Protein AF-A0A6B0ZQT4-F1 (afdb_monomer_lite)

Secondary structure (DSSP, 8-state):
-------HHHHHTTT-TTT-TTS-HHHHHHHHHHHHHHH-GGG--HHHHHHHHHHHHHHHHHHHHHHHHHHHHHHHHHHHTT-TTS-------HHHHHHHHHTTT--HHHHHHHHHTT--

Sequence (120 aa):
MAQHDLSEDDYLHVGDRDNYDGYSQAERDALEYCEKYATDHLAIDQAFMDRMVDHYGDELMVDMTLSIGCWIAFGRINQVMDVSVSCPLRMKGPEEALEAMEGNGQSEEDILAMRSARFA

Radius of gyration: 21.88 Å; chains: 1; bounding box: 54×53×37 Å

Foldseek 3Di:
DDDDPDDPVNVVCLVPLPPDPPDDPLRSLLSVCLVCVLPPVVPCDPVSVVVNCVSQNDVVVVVSSVVSVVVSVVVVVCVVVVVVVVDDPPPDDPVNVVVVVVVVVQDPVNVVVVVVVVPD

Structure (mmCIF, N/CA/C/O backbone):
data_AF-A0A6B0ZQT4-F1
#
_entry.id   AF-A0A6B0ZQT4-F1
#
loop_
_atom_site.group_PDB
_atom_site.id
_atom_site.type_symbol
_atom_site.label_atom_id
_atom_site.label_alt_id
_atom_site.label_comp_id
_atom_site.label_asym_id
_atom_site.label_entity_id
_atom_site.label_seq_id
_atom_site.pdbx_PDB_ins_code
_atom_site.Cartn_x
_atom_site.Cartn_y
_atom_site.Cartn_z
_atom_site.occupancy
_atom_site.B_iso_or_equiv
_atom_site.auth_seq_id
_atom_site.auth_comp_id
_atom_site.auth_asym_id
_atom_site.auth_atom_id
_atom_site.pdbx_PDB_model_num
ATOM 1 N N . MET A 1 1 ? 6.486 22.384 -1.741 1.00 36.03 1 MET A N 1
ATOM 2 C CA . MET A 1 1 ? 6.988 21.018 -1.491 1.00 36.03 1 MET A CA 1
ATOM 3 C C . MET A 1 1 ? 6.220 20.531 -0.284 1.00 36.03 1 MET A C 1
ATOM 5 O O . MET A 1 1 ? 6.234 21.249 0.707 1.00 36.03 1 MET A O 1
ATOM 9 N N . ALA A 1 2 ? 5.434 19.462 -0.418 1.00 44.41 2 ALA A N 1
ATOM 10 C CA . ALA A 1 2 ? 4.596 18.977 0.674 1.00 44.41 2 ALA A CA 1
ATOM 11 C C . ALA A 1 2 ? 5.492 18.633 1.870 1.00 44.41 2 ALA A C 1
ATOM 13 O O . ALA A 1 2 ? 6.464 17.895 1.729 1.00 44.41 2 ALA A O 1
ATOM 14 N N . GLN A 1 3 ? 5.206 19.258 3.003 1.00 47.75 3 GLN A N 1
ATOM 15 C CA . GLN A 1 3 ? 5.828 18.959 4.280 1.00 47.75 3 GLN A CA 1
ATOM 16 C C . GLN A 1 3 ? 5.271 17.595 4.693 1.00 47.75 3 GLN A C 1
ATOM 18 O O . GLN A 1 3 ? 4.058 17.462 4.818 1.00 47.75 3 GLN A O 1
ATOM 23 N N . HIS A 1 4 ? 6.116 16.567 4.748 1.00 58.38 4 HIS A N 1
ATOM 24 C CA . HIS A 1 4 ? 5.674 15.232 5.136 1.00 58.38 4 HIS A CA 1
ATOM 25 C C . HIS A 1 4 ? 5.910 15.078 6.636 1.00 58.38 4 HIS A C 1
ATOM 27 O O . HIS A 1 4 ? 7.034 15.271 7.094 1.00 58.38 4 HIS A O 1
ATOM 33 N N . ASP A 1 5 ? 4.866 14.725 7.379 1.00 74.56 5 ASP A N 1
ATOM 34 C CA . ASP A 1 5 ? 4.898 14.523 8.835 1.00 74.56 5 ASP A CA 1
ATOM 35 C C . ASP A 1 5 ? 5.620 13.220 9.248 1.00 74.56 5 ASP A C 1
ATOM 37 O O . ASP A 1 5 ? 5.466 12.758 10.373 1.00 74.56 5 ASP A O 1
ATOM 41 N N . LEU A 1 6 ? 6.394 12.613 8.338 1.00 80.94 6 LEU A N 1
ATOM 42 C CA . LEU A 1 6 ? 7.098 11.348 8.555 1.00 80.94 6 LEU A CA 1
ATOM 43 C C . LEU A 1 6 ? 8.574 11.600 8.867 1.00 80.94 6 LEU A C 1
ATOM 45 O O . LEU A 1 6 ? 9.274 12.300 8.129 1.00 80.94 6 LEU A O 1
ATOM 49 N N . SER A 1 7 ? 9.040 10.993 9.949 1.00 85.19 7 SER A N 1
ATOM 50 C CA . SER A 1 7 ? 10.439 10.920 10.354 1.00 85.19 7 SER A CA 1
ATOM 51 C C . SER A 1 7 ? 11.180 9.784 9.636 1.00 85.19 7 SER A C 1
ATOM 53 O O . SER A 1 7 ? 10.568 8.939 8.987 1.00 85.19 7 SER A O 1
ATOM 55 N N . GLU A 1 8 ? 12.513 9.741 9.748 1.00 81.44 8 GLU A N 1
ATOM 56 C CA . GLU A 1 8 ? 13.301 8.591 9.266 1.00 81.44 8 GLU A CA 1
ATOM 57 C C . GLU A 1 8 ? 12.967 7.289 10.010 1.00 81.44 8 GLU A C 1
ATOM 59 O O . GLU A 1 8 ? 13.005 6.222 9.401 1.00 81.44 8 GLU A O 1
ATOM 64 N N . ASP A 1 9 ? 12.618 7.376 11.296 1.00 85.19 9 ASP A N 1
ATOM 65 C CA . ASP A 1 9 ? 12.271 6.222 12.134 1.00 85.19 9 ASP A CA 1
ATOM 66 C C . ASP A 1 9 ? 11.026 5.502 11.594 1.00 85.19 9 ASP A C 1
ATOM 68 O O . ASP A 1 9 ? 11.013 4.279 11.472 1.00 85.19 9 ASP A O 1
ATOM 72 N N . ASP A 1 10 ? 10.036 6.262 11.116 1.00 83.38 10 ASP A N 1
ATOM 73 C CA . ASP A 1 10 ? 8.797 5.715 10.549 1.00 83.38 10 ASP A CA 1
ATOM 74 C C . ASP A 1 10 ? 9.053 4.800 9.335 1.00 83.38 10 ASP A C 1
ATOM 76 O O . ASP A 1 10 ? 8.335 3.820 9.118 1.00 83.38 10 ASP A O 1
ATOM 80 N N . TYR A 1 11 ? 10.105 5.069 8.551 1.00 84.44 11 TYR A N 1
ATOM 81 C CA . TYR A 1 11 ? 10.458 4.244 7.390 1.00 84.44 11 TYR A CA 1
ATOM 82 C C . TYR A 1 11 ? 11.097 2.906 7.771 1.00 84.44 11 TYR A C 1
ATOM 84 O O . TYR A 1 11 ? 10.997 1.950 6.997 1.00 84.44 11 TYR A O 1
ATOM 92 N N . LEU A 1 12 ? 11.734 2.807 8.943 1.00 87.62 12 LEU A N 1
ATOM 93 C CA . LEU A 1 12 ? 12.368 1.565 9.398 1.00 87.62 12 LEU A CA 1
ATOM 94 C C . LEU A 1 12 ? 11.339 0.452 9.633 1.00 87.62 12 LEU A C 1
ATOM 96 O O . LEU A 1 12 ? 11.671 -0.728 9.521 1.00 87.62 12 LEU A O 1
ATOM 100 N N . HIS A 1 13 ? 10.091 0.825 9.910 1.00 88.88 13 HIS A N 1
ATOM 101 C CA . HIS A 1 13 ? 9.033 -0.096 10.315 1.00 88.88 13 HIS A CA 1
ATOM 102 C C . HIS A 1 13 ? 8.125 -0.567 9.174 1.00 88.88 13 HIS A C 1
ATOM 104 O O . HIS A 1 13 ? 7.320 -1.473 9.379 1.00 88.88 13 HIS A O 1
ATOM 110 N N . VAL A 1 14 ? 8.290 -0.040 7.953 1.00 86.94 14 VAL A N 1
ATOM 111 C CA . VAL A 1 14 ? 7.430 -0.368 6.794 1.00 86.94 14 VAL A CA 1
ATOM 112 C C . VAL A 1 14 ? 7.391 -1.873 6.497 1.00 86.94 14 VAL A C 1
ATOM 114 O O . VAL A 1 14 ? 6.355 -2.401 6.100 1.00 86.94 14 VAL A O 1
ATOM 117 N N . GLY A 1 15 ? 8.512 -2.574 6.696 1.00 86.19 15 GLY A N 1
ATOM 118 C CA . GLY A 1 15 ? 8.613 -4.024 6.501 1.00 86.19 15 GLY A CA 1
ATOM 119 C C . GLY A 1 15 ? 8.247 -4.867 7.727 1.00 86.19 15 GLY A C 1
ATOM 120 O O . GLY A 1 15 ? 8.313 -6.089 7.646 1.00 86.19 15 GLY A O 1
ATOM 121 N N . ASP A 1 16 ? 7.892 -4.241 8.850 1.00 89.75 16 ASP A N 1
ATOM 122 C CA . ASP A 1 16 ? 7.696 -4.892 10.150 1.00 89.75 16 ASP A CA 1
ATOM 123 C C . ASP A 1 16 ? 6.260 -4.730 10.673 1.00 89.75 16 ASP A C 1
ATOM 125 O O . ASP A 1 16 ? 6.015 -4.438 11.846 1.00 89.75 16 ASP A O 1
ATOM 129 N N . ARG A 1 17 ? 5.282 -4.922 9.775 1.00 90.75 17 ARG A N 1
ATOM 130 C CA . ARG A 1 17 ? 3.843 -4.787 10.066 1.00 90.75 17 ARG A CA 1
ATOM 131 C C . ARG A 1 17 ? 3.415 -5.563 11.312 1.00 90.75 17 ARG A C 1
ATOM 133 O O . ARG A 1 17 ? 2.558 -5.081 12.043 1.00 90.75 17 ARG A O 1
ATOM 140 N N . ASP A 1 18 ? 3.955 -6.760 11.531 1.00 88.88 18 ASP A N 1
ATOM 141 C CA . ASP A 1 18 ? 3.464 -7.677 12.566 1.00 88.88 18 ASP A CA 1
ATOM 142 C C . ASP A 1 18 ? 4.096 -7.431 13.946 1.00 88.88 18 ASP A C 1
ATOM 144 O O . ASP A 1 18 ? 3.466 -7.760 14.950 1.00 88.88 18 ASP A O 1
ATOM 148 N N . ASN A 1 19 ? 5.297 -6.837 14.019 1.00 89.62 19 ASN A N 1
ATOM 149 C CA . ASN A 1 19 ? 6.007 -6.640 15.292 1.00 89.62 19 ASN A CA 1
ATOM 150 C C . ASN A 1 19 ? 6.130 -5.172 15.719 1.00 89.62 19 ASN A C 1
ATOM 152 O O . ASN A 1 19 ? 6.432 -4.908 16.882 1.00 89.62 19 ASN A O 1
ATOM 156 N N . TYR A 1 20 ? 5.891 -4.210 14.824 1.00 92.94 20 TYR A N 1
ATOM 157 C CA . TYR A 1 20 ? 5.907 -2.800 15.197 1.00 92.94 20 TYR A CA 1
ATOM 158 C C . TYR A 1 20 ? 4.580 -2.378 15.828 1.00 92.94 20 TYR A C 1
ATOM 160 O O . TYR A 1 20 ? 3.535 -2.471 15.190 1.00 92.94 20 TYR A O 1
ATOM 168 N N . ASP A 1 21 ? 4.604 -1.868 17.059 1.00 90.88 21 ASP A N 1
ATOM 169 C CA . ASP A 1 21 ? 3.402 -1.461 17.805 1.00 90.88 21 ASP A CA 1
ATOM 170 C C . ASP A 1 21 ? 2.847 -0.083 17.402 1.00 90.88 21 ASP A C 1
ATOM 172 O O . ASP A 1 21 ? 1.732 0.263 17.792 1.00 90.88 21 ASP A O 1
ATOM 176 N N . GLY A 1 22 ? 3.585 0.704 16.612 1.00 90.69 22 GLY A N 1
ATOM 177 C CA . GLY A 1 22 ? 3.181 2.066 16.245 1.00 90.69 22 GLY A CA 1
ATOM 178 C C . GLY A 1 22 ? 2.058 2.151 15.207 1.00 90.69 22 GLY A C 1
ATOM 179 O O . GLY A 1 22 ? 1.444 3.206 15.081 1.00 90.69 22 GLY A O 1
ATOM 180 N N . TYR A 1 23 ? 1.741 1.055 14.506 1.00 92.94 23 TYR A N 1
ATOM 181 C CA . TYR A 1 23 ? 0.622 1.022 13.563 1.00 92.94 23 TYR A CA 1
ATOM 182 C C . TYR A 1 23 ? -0.716 0.769 14.255 1.00 92.94 23 TYR A C 1
ATOM 184 O O . TYR A 1 23 ? -0.890 -0.207 14.999 1.00 92.94 23 TYR A O 1
ATOM 192 N N . SER A 1 24 ? -1.697 1.599 13.910 1.00 94.38 24 SER A N 1
ATOM 193 C CA . SER A 1 24 ? -3.111 1.333 14.156 1.00 94.38 24 SER A CA 1
ATOM 194 C C . SER A 1 24 ? -3.589 0.091 13.395 1.00 94.38 24 SER A C 1
ATOM 196 O O . SER A 1 24 ? -2.954 -0.373 12.447 1.00 94.38 24 SER A O 1
ATOM 198 N N . GLN A 1 25 ? -4.748 -0.450 13.784 1.00 94.62 25 GLN A N 1
ATOM 199 C CA . GLN A 1 25 ? -5.317 -1.607 13.085 1.00 94.62 25 GLN A CA 1
ATOM 200 C C . GLN A 1 25 ? -5.610 -1.305 11.609 1.00 94.62 25 GLN A C 1
ATOM 202 O O . GLN A 1 25 ? -5.323 -2.138 10.758 1.00 94.62 25 GLN A O 1
ATOM 207 N N . ALA A 1 26 ? -6.122 -0.107 11.305 1.00 95.19 26 ALA A N 1
ATOM 208 C CA . ALA A 1 26 ? -6.391 0.296 9.930 1.00 95.19 26 ALA A CA 1
ATOM 209 C C . ALA A 1 26 ? -5.095 0.282 9.100 1.00 95.19 26 ALA A C 1
ATOM 211 O O . ALA A 1 26 ? -5.043 -0.349 8.050 1.00 95.19 26 ALA A O 1
ATOM 212 N N . GLU A 1 27 ? -4.014 0.889 9.603 1.00 94.62 27 GLU A N 1
ATOM 213 C CA . GLU A 1 27 ? -2.719 0.910 8.906 1.00 94.62 27 GLU A CA 1
ATOM 214 C C . GLU A 1 27 ? -2.147 -0.493 8.684 1.00 94.62 27 GLU A C 1
ATOM 216 O O . GLU A 1 27 ? -1.618 -0.769 7.608 1.00 94.62 27 GLU A O 1
ATOM 221 N N . ARG A 1 28 ? -2.298 -1.408 9.651 1.00 95.31 28 ARG A N 1
ATOM 222 C CA . ARG A 1 28 ? -1.903 -2.814 9.463 1.00 95.31 28 ARG A CA 1
ATOM 223 C C . ARG A 1 28 ? -2.699 -3.476 8.347 1.00 95.31 28 ARG A C 1
ATOM 225 O O . ARG A 1 28 ? -2.105 -4.146 7.506 1.00 95.31 28 ARG A O 1
ATOM 232 N N . ASP A 1 29 ? -4.005 -3.249 8.300 1.00 95.50 29 ASP A N 1
ATOM 233 C CA . ASP A 1 29 ? -4.869 -3.788 7.252 1.00 95.50 29 ASP A CA 1
ATOM 234 C C . ASP A 1 29 ? -4.523 -3.198 5.871 1.00 95.50 29 ASP A C 1
ATOM 236 O O . ASP A 1 29 ? -4.478 -3.928 4.880 1.00 95.50 29 ASP A O 1
ATOM 240 N N . ALA A 1 30 ? -4.176 -1.908 5.789 1.00 96.00 30 ALA A N 1
ATOM 241 C CA . ALA A 1 30 ? -3.678 -1.290 4.557 1.00 96.00 30 ALA A CA 1
ATOM 242 C C . ALA A 1 30 ? -2.320 -1.855 4.112 1.00 96.00 30 ALA A C 1
ATOM 244 O O . ALA A 1 30 ? -2.116 -2.085 2.917 1.00 96.00 30 ALA A O 1
ATOM 245 N N . LEU A 1 31 ? -1.404 -2.129 5.046 1.00 95.25 31 LEU A N 1
ATOM 246 C CA . LEU A 1 31 ? -0.132 -2.795 4.750 1.00 95.25 31 LEU A CA 1
ATOM 247 C C . LEU A 1 31 ? -0.358 -4.236 4.262 1.00 95.25 31 LEU A C 1
ATOM 249 O O . LEU A 1 31 ? 0.241 -4.644 3.268 1.00 95.25 31 LEU A O 1
ATOM 253 N N . GLU A 1 32 ? -1.264 -4.990 4.897 1.00 95.62 32 GLU A N 1
ATOM 254 C CA . GLU A 1 32 ? -1.691 -6.320 4.434 1.00 95.62 32 GLU A CA 1
ATOM 255 C C . GLU A 1 32 ? -2.315 -6.260 3.033 1.00 95.62 32 GLU A C 1
ATOM 257 O O . GLU A 1 32 ? -2.001 -7.096 2.183 1.00 95.62 32 GLU A O 1
ATOM 262 N N . TYR A 1 33 ? -3.149 -5.255 2.755 1.00 97.00 33 TYR A N 1
ATOM 263 C CA . TYR A 1 33 ? -3.732 -5.060 1.431 1.00 97.00 33 TYR A CA 1
ATOM 264 C C . TYR A 1 33 ? -2.660 -4.803 0.370 1.00 97.00 33 TYR A C 1
ATOM 266 O O . TYR A 1 33 ? -2.672 -5.454 -0.675 1.00 97.00 33 TYR A O 1
ATOM 274 N N . CYS A 1 34 ? -1.702 -3.911 0.647 1.00 96.00 34 CYS A N 1
ATOM 275 C CA . CYS A 1 34 ? -0.573 -3.641 -0.246 1.00 96.00 34 CYS A CA 1
ATOM 276 C C . CYS A 1 34 ? 0.229 -4.915 -0.552 1.00 96.00 34 CYS A C 1
ATOM 278 O O . CYS A 1 34 ? 0.522 -5.201 -1.716 1.00 96.00 34 CYS A O 1
ATOM 280 N N . GLU A 1 35 ? 0.558 -5.691 0.483 1.00 94.69 35 GLU A N 1
ATOM 281 C CA . GLU A 1 35 ? 1.330 -6.929 0.364 1.00 94.69 35 GLU A CA 1
ATOM 282 C C . GLU A 1 35 ? 0.589 -7.983 -0.471 1.00 94.69 35 GLU A C 1
ATOM 284 O O . GLU A 1 35 ? 1.148 -8.513 -1.440 1.00 94.69 35 GLU A O 1
ATOM 289 N N . LYS A 1 36 ? -0.688 -8.244 -0.161 1.00 96.19 36 LYS A N 1
ATOM 290 C CA . LYS A 1 36 ? -1.523 -9.183 -0.923 1.00 96.19 36 LYS A CA 1
ATOM 291 C C . LYS A 1 36 ? -1.701 -8.732 -2.360 1.00 96.19 36 LYS A C 1
ATOM 293 O O . LYS A 1 36 ? -1.500 -9.525 -3.269 1.00 96.19 36 LYS A O 1
ATOM 298 N N . TYR A 1 37 ? -2.015 -7.463 -2.600 1.00 96.81 37 TYR A N 1
ATOM 299 C CA . TYR A 1 37 ? -2.210 -6.963 -3.959 1.00 96.81 37 TYR A CA 1
ATOM 300 C C . TYR A 1 37 ? -0.947 -7.147 -4.819 1.00 96.81 37 TYR A C 1
ATOM 302 O O . TYR A 1 37 ? -1.033 -7.473 -6.005 1.00 96.81 37 TYR A O 1
ATOM 310 N N . ALA A 1 38 ? 0.237 -6.995 -4.220 1.00 95.56 38 ALA A N 1
ATOM 311 C CA . ALA A 1 38 ? 1.507 -7.194 -4.907 1.00 95.56 38 ALA A CA 1
ATOM 312 C C . ALA A 1 38 ? 1.875 -8.673 -5.132 1.00 95.56 38 ALA A C 1
ATOM 314 O O . ALA A 1 38 ? 2.481 -8.988 -6.161 1.00 95.56 38 ALA A O 1
ATOM 315 N N . THR A 1 39 ? 1.540 -9.568 -4.196 1.00 95.81 39 THR A N 1
ATOM 316 C CA . THR A 1 39 ? 2.096 -10.936 -4.150 1.00 95.81 39 THR A CA 1
ATOM 317 C C . THR A 1 39 ? 1.071 -12.058 -4.338 1.00 95.81 39 THR A C 1
ATOM 319 O O . THR A 1 39 ? 1.404 -13.074 -4.943 1.00 95.81 39 THR A O 1
ATOM 322 N N . ASP A 1 40 ? -0.172 -11.868 -3.894 1.00 96.75 40 ASP A N 1
ATOM 323 C CA . ASP A 1 40 ? -1.257 -12.855 -3.930 1.00 96.75 40 ASP A CA 1
ATOM 324 C C . ASP A 1 40 ? -2.642 -12.176 -3.993 1.00 96.75 40 ASP A C 1
ATOM 326 O O . ASP A 1 40 ? -3.482 -12.275 -3.096 1.00 96.75 40 ASP A O 1
ATOM 330 N N . HIS A 1 41 ? -2.889 -11.433 -5.075 1.00 95.88 41 HIS A N 1
ATOM 331 C CA . HIS A 1 41 ? -4.118 -10.647 -5.240 1.00 95.88 41 HIS A CA 1
ATOM 332 C C . HIS A 1 41 ? -5.389 -11.507 -5.337 1.00 95.88 41 HIS A C 1
ATOM 334 O O . HIS A 1 41 ? -6.490 -10.986 -5.189 1.00 95.88 41 HIS A O 1
ATOM 340 N N . LEU A 1 42 ? -5.260 -12.815 -5.582 1.00 96.69 42 LEU A N 1
ATOM 341 C CA . LEU A 1 42 ? -6.393 -13.743 -5.622 1.00 96.69 42 LEU A CA 1
ATOM 342 C C . LEU A 1 42 ? -6.867 -14.156 -4.222 1.00 96.69 42 LEU A C 1
ATOM 344 O O . LEU A 1 42 ? -7.998 -14.615 -4.086 1.00 96.69 42 LEU A O 1
ATOM 348 N N . ALA A 1 43 ? -6.038 -13.974 -3.190 1.00 95.81 43 ALA A N 1
ATOM 349 C CA . ALA A 1 43 ? -6.418 -14.179 -1.793 1.00 95.81 43 ALA A CA 1
ATOM 350 C C . ALA A 1 43 ? -7.224 -13.008 -1.198 1.00 95.81 43 ALA A C 1
ATOM 352 O O . ALA A 1 43 ? -7.621 -13.059 -0.033 1.00 95.81 43 ALA A O 1
ATOM 353 N N . ILE A 1 44 ? -7.455 -11.944 -1.973 1.00 97.19 44 ILE A N 1
ATOM 354 C CA . ILE A 1 44 ? -8.293 -10.813 -1.574 1.00 97.19 44 ILE A CA 1
ATOM 355 C C . ILE A 1 44 ? -9.751 -11.201 -1.826 1.00 97.19 44 ILE A C 1
ATOM 357 O O . ILE A 1 44 ? -10.249 -11.136 -2.951 1.00 97.19 44 ILE A O 1
ATOM 361 N N . ASP A 1 45 ? -10.420 -11.649 -0.769 1.00 97.38 45 ASP A N 1
ATOM 362 C CA . ASP A 1 45 ? -11.824 -12.037 -0.807 1.00 97.38 45 ASP A CA 1
ATOM 363 C C . ASP A 1 45 ? -12.762 -10.892 -0.392 1.00 97.38 45 ASP A C 1
ATOM 365 O O . ASP A 1 45 ? -12.343 -9.798 -0.007 1.00 97.38 45 ASP A O 1
ATOM 369 N N . GLN A 1 46 ? -14.068 -11.149 -0.485 1.00 97.31 46 GLN A N 1
ATOM 370 C CA . GLN A 1 46 ? -15.079 -10.156 -0.134 1.00 97.31 46 GLN A CA 1
ATOM 371 C C . GLN A 1 46 ? -15.005 -9.753 1.344 1.00 97.31 46 GLN A C 1
ATOM 373 O O . GLN A 1 46 ? -15.152 -8.578 1.650 1.00 97.31 46 GLN A O 1
ATOM 378 N N . ALA A 1 47 ? -14.726 -10.694 2.253 1.00 97.31 47 ALA A N 1
ATOM 379 C CA . ALA A 1 47 ? -14.657 -10.404 3.685 1.00 97.31 47 ALA A CA 1
ATOM 380 C C . ALA A 1 47 ? -13.484 -9.471 4.023 1.00 97.31 47 ALA A C 1
ATOM 382 O O . ALA A 1 47 ? -13.594 -8.613 4.900 1.00 97.31 47 ALA A O 1
ATOM 383 N N . PHE A 1 48 ? -12.363 -9.619 3.316 1.00 96.81 48 PHE A N 1
ATOM 384 C CA . PHE A 1 48 ? -11.249 -8.688 3.389 1.00 96.81 48 PHE A CA 1
ATOM 385 C C . PHE A 1 48 ? -11.654 -7.302 2.880 1.00 96.81 48 PHE A C 1
ATOM 387 O O . PHE A 1 48 ? -11.422 -6.307 3.562 1.00 96.81 48 PHE A O 1
ATOM 394 N N . MET A 1 49 ? -12.286 -7.233 1.706 1.00 97.00 49 MET A N 1
ATOM 395 C CA . MET A 1 49 ? -12.698 -5.958 1.115 1.00 97.00 49 MET A CA 1
ATOM 396 C C . MET A 1 49 ? -13.735 -5.220 1.965 1.00 97.00 49 MET A C 1
ATOM 398 O O . MET A 1 49 ? -13.612 -4.009 2.125 1.00 97.00 49 MET A O 1
ATOM 402 N N . ASP A 1 50 ? -14.693 -5.931 2.560 1.00 97.38 50 ASP A N 1
ATOM 403 C CA . ASP A 1 50 ? -15.696 -5.344 3.455 1.00 97.38 50 ASP A CA 1
ATOM 404 C C . ASP A 1 50 ? -15.020 -4.670 4.662 1.00 97.38 50 ASP A C 1
ATOM 406 O O . ASP A 1 50 ? -15.300 -3.512 4.965 1.00 97.38 50 ASP A O 1
ATOM 410 N N . ARG A 1 51 ? -14.040 -5.342 5.284 1.00 96.69 51 ARG A N 1
ATOM 411 C CA . ARG A 1 51 ? -13.252 -4.777 6.395 1.00 96.69 51 ARG A CA 1
ATOM 412 C C . ARG A 1 51 ? -12.475 -3.524 5.988 1.00 96.69 51 ARG A C 1
ATOM 414 O O . ARG A 1 51 ? -12.388 -2.564 6.749 1.00 96.69 51 ARG A O 1
ATOM 421 N N . MET A 1 52 ? -11.907 -3.523 4.787 1.00 97.62 52 MET A N 1
ATOM 422 C CA . MET A 1 52 ? -11.174 -2.369 4.272 1.00 97.62 52 MET A CA 1
ATOM 423 C C . MET A 1 52 ? -12.096 -1.172 4.013 1.00 97.62 52 MET A C 1
ATOM 425 O O . MET A 1 52 ? -11.757 -0.041 4.362 1.00 97.62 52 MET A O 1
ATOM 429 N N . VAL A 1 53 ? -13.277 -1.413 3.440 1.00 97.12 53 VAL A N 1
ATOM 430 C CA . VAL A 1 53 ? -14.290 -0.373 3.216 1.00 97.12 53 VAL A CA 1
ATOM 431 C C . VAL A 1 53 ? -14.812 0.181 4.543 1.00 97.12 53 VAL A C 1
ATOM 433 O O . VAL A 1 53 ? -14.991 1.392 4.646 1.00 97.12 53 VAL A O 1
ATOM 436 N N . ASP A 1 54 ? -14.963 -0.642 5.584 1.00 97.31 54 ASP A N 1
ATOM 437 C CA . ASP A 1 54 ? -15.331 -0.166 6.926 1.00 97.31 54 ASP A CA 1
ATOM 438 C C . ASP A 1 54 ? -14.302 0.826 7.505 1.00 97.31 54 ASP A C 1
ATOM 440 O O . ASP A 1 54 ? -14.669 1.760 8.222 1.00 97.31 54 ASP A O 1
ATOM 444 N N . HIS A 1 55 ? -13.013 0.650 7.192 1.00 96.94 55 HIS A N 1
ATOM 445 C CA . HIS A 1 55 ? -11.946 1.548 7.640 1.00 96.94 55 HIS A CA 1
ATOM 446 C C . HIS A 1 55 ? -11.805 2.812 6.790 1.00 96.94 55 HIS A C 1
ATOM 448 O O . HIS A 1 55 ? -11.585 3.895 7.335 1.00 96.94 55 HIS A O 1
ATOM 454 N N . TYR A 1 56 ? -11.900 2.679 5.468 1.00 96.81 56 TYR A N 1
ATOM 455 C CA . TYR A 1 56 ? -11.456 3.714 4.532 1.00 96.81 56 TYR A CA 1
ATOM 456 C C . TYR A 1 56 ? -12.580 4.307 3.679 1.00 96.81 56 TYR A C 1
ATOM 458 O O . TYR A 1 56 ? -12.442 5.417 3.167 1.00 96.81 56 TYR A O 1
ATOM 466 N N . GLY A 1 57 ? -13.705 3.609 3.552 1.00 97.75 57 GLY A N 1
ATOM 467 C CA . GLY A 1 57 ? -14.778 3.949 2.627 1.00 97.75 57 GLY A CA 1
ATOM 468 C C . GLY A 1 57 ? -14.424 3.666 1.165 1.00 97.75 57 GLY A C 1
ATOM 469 O O . GLY A 1 57 ? -13.266 3.471 0.791 1.00 97.75 57 GLY A O 1
ATOM 470 N N . ASP A 1 58 ? -15.448 3.659 0.315 1.00 97.31 58 ASP A N 1
ATOM 471 C CA . ASP A 1 58 ? -15.318 3.247 -1.087 1.00 97.31 58 ASP A CA 1
ATOM 472 C C . ASP A 1 58 ? -14.377 4.148 -1.900 1.00 97.31 58 ASP A C 1
ATOM 474 O O . ASP A 1 58 ? -13.551 3.656 -2.668 1.00 97.31 58 ASP A O 1
ATOM 478 N N . GLU A 1 59 ? -14.482 5.470 -1.729 1.00 97.25 59 GLU A N 1
ATOM 479 C CA . GLU A 1 59 ? -13.693 6.441 -2.500 1.00 97.25 59 GLU A CA 1
ATOM 480 C C . GLU A 1 59 ? -12.192 6.256 -2.255 1.00 97.25 59 GLU A C 1
ATOM 482 O O . GLU A 1 59 ? -11.412 6.109 -3.198 1.00 97.25 59 GLU A O 1
ATOM 487 N N . LEU A 1 60 ? -11.791 6.163 -0.985 1.00 96.62 60 LEU A N 1
ATOM 488 C CA . LEU A 1 60 ? -10.390 5.978 -0.629 1.00 96.62 60 LEU A CA 1
ATOM 489 C C . LEU A 1 60 ? -9.883 4.581 -1.006 1.00 96.62 60 LEU A C 1
ATOM 491 O O . LEU A 1 60 ? -8.717 4.438 -1.371 1.00 96.62 60 LEU A O 1
ATOM 495 N N . MET A 1 61 ? -10.738 3.554 -0.988 1.00 97.19 61 MET A N 1
ATOM 496 C CA . MET A 1 61 ? -10.365 2.227 -1.482 1.00 97.19 61 MET A CA 1
ATOM 497 C C . MET A 1 61 ? -10.024 2.232 -2.973 1.00 97.19 61 MET A C 1
ATOM 499 O O . MET A 1 61 ? -9.063 1.571 -3.384 1.00 97.19 61 MET A O 1
ATOM 503 N N . VAL A 1 62 ? -10.764 2.991 -3.786 1.00 97.19 62 VAL A N 1
ATOM 504 C CA . VAL A 1 62 ? -10.448 3.171 -5.210 1.00 97.19 62 VAL A CA 1
ATOM 505 C C . VAL A 1 62 ? -9.097 3.865 -5.372 1.00 97.19 62 VAL A C 1
ATOM 507 O O . VAL A 1 62 ? -8.234 3.349 -6.088 1.00 97.19 62 VAL A O 1
ATOM 510 N N . ASP A 1 63 ? -8.881 4.978 -4.670 1.00 97.06 63 ASP A N 1
ATOM 511 C CA . ASP A 1 63 ? -7.634 5.745 -4.749 1.00 97.06 63 ASP A CA 1
ATOM 512 C C . ASP A 1 63 ? -6.421 4.936 -4.273 1.00 97.06 63 ASP A C 1
ATOM 514 O O . ASP A 1 63 ? -5.360 4.951 -4.908 1.00 97.06 63 ASP A O 1
ATOM 518 N N . MET A 1 64 ? -6.575 4.169 -3.193 1.00 96.56 64 MET A N 1
ATOM 519 C CA . MET A 1 64 ? -5.531 3.291 -2.670 1.00 96.56 64 MET A CA 1
ATOM 520 C C . MET A 1 64 ? -5.196 2.176 -3.663 1.00 96.56 64 MET A C 1
ATOM 522 O O . MET A 1 64 ? -4.026 1.957 -3.978 1.00 96.56 64 MET A O 1
ATOM 526 N N . THR A 1 65 ? -6.209 1.513 -4.223 1.00 97.00 65 THR A N 1
ATOM 527 C CA . THR A 1 65 ? -6.016 0.441 -5.214 1.00 97.00 65 THR A CA 1
ATOM 528 C C . THR A 1 65 ? -5.324 0.960 -6.471 1.00 97.00 65 THR A C 1
ATOM 530 O O . THR A 1 65 ? -4.384 0.339 -6.976 1.00 97.00 65 THR A O 1
ATOM 533 N N . LEU A 1 66 ? -5.743 2.133 -6.954 1.00 97.44 66 LEU A N 1
ATOM 534 C CA . LEU A 1 66 ? -5.110 2.796 -8.087 1.00 97.44 66 LEU A CA 1
ATOM 535 C C . LEU A 1 66 ? -3.647 3.132 -7.782 1.00 97.44 66 LEU A C 1
ATOM 537 O O . LEU A 1 66 ? -2.770 2.866 -8.605 1.00 97.44 66 LEU A O 1
ATOM 541 N N . SER A 1 67 ? -3.376 3.673 -6.595 1.00 96.75 67 SER A N 1
ATOM 542 C CA . SER A 1 67 ? -2.027 4.043 -6.164 1.00 96.75 67 SER A CA 1
ATOM 543 C C . SER A 1 67 ? -1.096 2.831 -6.114 1.00 96.75 67 SER A C 1
ATOM 545 O O . SER A 1 67 ? -0.017 2.865 -6.709 1.00 96.75 67 SER A O 1
ATOM 547 N N . ILE A 1 68 ? -1.526 1.730 -5.490 1.00 96.75 68 ILE A N 1
ATOM 548 C CA . ILE A 1 68 ? -0.753 0.480 -5.425 1.00 96.75 68 ILE A CA 1
ATOM 549 C C . ILE A 1 68 ? -0.472 -0.047 -6.841 1.00 96.75 68 ILE A C 1
ATOM 551 O O . ILE A 1 68 ? 0.673 -0.365 -7.180 1.00 96.75 68 ILE A O 1
ATOM 555 N N . GLY A 1 69 ? -1.496 -0.087 -7.701 1.00 97.19 69 GLY A N 1
ATOM 556 C CA . GLY A 1 69 ? -1.359 -0.526 -9.090 1.00 97.19 69 GLY A CA 1
ATOM 557 C C . GLY A 1 69 ? -0.347 0.306 -9.884 1.00 97.19 69 GLY A C 1
ATOM 558 O O . GLY A 1 69 ? 0.495 -0.258 -10.591 1.00 97.19 69 GLY A O 1
ATOM 559 N N . CYS A 1 70 ? -0.383 1.632 -9.728 1.00 97.25 70 CYS A N 1
ATOM 560 C CA . CYS A 1 70 ? 0.561 2.553 -10.359 1.00 97.25 70 CYS A CA 1
ATOM 561 C C . CYS A 1 70 ? 2.008 2.266 -9.942 1.00 97.25 70 CYS A C 1
ATOM 563 O O . CYS A 1 70 ? 2.871 2.154 -10.814 1.00 97.25 70 CYS A O 1
ATOM 565 N N . TRP A 1 71 ? 2.282 2.088 -8.646 1.00 95.38 71 TRP A N 1
ATOM 566 C CA . TRP A 1 71 ? 3.637 1.814 -8.152 1.00 95.38 71 TRP A CA 1
ATOM 567 C C . TRP A 1 71 ? 4.187 0.466 -8.632 1.00 95.38 71 TRP A C 1
ATOM 569 O O . TRP A 1 71 ? 5.346 0.386 -9.047 1.00 95.38 71 TRP A O 1
ATOM 579 N N . ILE A 1 72 ? 3.354 -0.578 -8.679 1.00 95.25 72 ILE A N 1
ATOM 580 C CA . ILE A 1 72 ? 3.751 -1.889 -9.220 1.00 95.25 72 ILE A CA 1
ATOM 581 C C . ILE A 1 72 ? 4.074 -1.792 -10.717 1.00 95.25 72 ILE A C 1
ATOM 583 O O . ILE A 1 72 ? 5.081 -2.336 -11.182 1.00 95.25 72 ILE A O 1
ATOM 587 N N . ALA A 1 73 ? 3.235 -1.100 -11.493 1.00 95.38 73 ALA A N 1
ATOM 588 C CA . ALA A 1 73 ? 3.483 -0.883 -12.916 1.00 95.38 73 ALA A CA 1
ATOM 589 C C . ALA A 1 73 ? 4.778 -0.087 -13.143 1.00 95.38 73 ALA A C 1
ATOM 591 O O . ALA A 1 73 ? 5.586 -0.463 -13.995 1.00 95.38 73 ALA A O 1
ATOM 592 N N . PHE A 1 74 ? 5.018 0.949 -12.336 1.00 93.75 74 PHE A N 1
ATOM 593 C CA . PHE A 1 74 ? 6.248 1.740 -12.376 1.00 93.75 74 PHE A CA 1
ATOM 594 C C . PHE A 1 74 ? 7.496 0.904 -12.100 1.00 93.75 74 PHE A C 1
ATOM 596 O O . PHE A 1 74 ? 8.475 1.023 -12.833 1.00 93.75 74 PHE A O 1
ATOM 603 N N . GLY A 1 75 ? 7.458 0.007 -11.109 1.00 91.00 75 GLY A N 1
ATOM 604 C CA . GLY A 1 75 ? 8.567 -0.912 -10.839 1.00 91.00 75 GLY A CA 1
ATOM 605 C C . GLY A 1 75 ? 8.939 -1.755 -12.066 1.00 91.00 75 GLY A C 1
ATOM 606 O O . GLY A 1 75 ? 10.116 -1.886 -12.403 1.00 91.00 75 GLY A O 1
ATOM 607 N N . ARG A 1 76 ? 7.937 -2.254 -12.803 1.00 93.31 76 ARG A N 1
ATOM 608 C CA . ARG A 1 76 ? 8.151 -3.014 -14.048 1.00 93.31 76 ARG A CA 1
ATOM 609 C C . ARG A 1 76 ? 8.705 -2.144 -15.170 1.00 93.31 76 ARG A C 1
ATOM 611 O O . ARG A 1 76 ? 9.611 -2.583 -15.871 1.00 93.31 76 ARG A O 1
ATOM 618 N N . ILE A 1 77 ? 8.194 -0.924 -15.329 1.00 93.38 77 ILE A N 1
ATOM 619 C CA . ILE A 1 77 ? 8.708 0.034 -16.316 1.00 93.38 77 ILE A CA 1
ATOM 620 C C . ILE A 1 77 ? 10.184 0.334 -16.035 1.00 93.38 77 ILE A C 1
ATOM 622 O O . ILE A 1 77 ? 11.005 0.2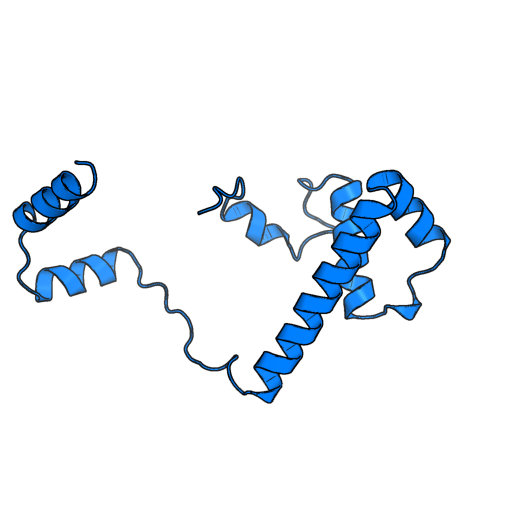27 -16.943 1.00 93.38 77 ILE A O 1
ATOM 626 N N . ASN A 1 78 ? 10.535 0.632 -14.782 1.00 88.44 78 ASN A N 1
ATOM 627 C CA . ASN A 1 78 ? 11.912 0.917 -14.375 1.00 88.44 78 ASN A CA 1
ATOM 628 C C . ASN A 1 78 ? 12.849 -0.261 -14.653 1.00 88.44 78 ASN A C 1
ATOM 630 O O . ASN A 1 78 ? 13.972 -0.044 -15.104 1.00 88.44 78 ASN A O 1
ATOM 634 N N . GLN A 1 79 ? 12.380 -1.491 -14.425 1.00 89.38 79 GLN A N 1
ATOM 635 C CA . GLN A 1 79 ? 13.142 -2.700 -14.723 1.00 89.38 79 GLN A CA 1
ATOM 636 C C . GLN A 1 79 ? 13.320 -2.929 -16.230 1.00 89.38 79 GLN A C 1
ATOM 638 O O . GLN A 1 79 ? 14.410 -3.271 -16.671 1.00 89.38 79 GLN A O 1
ATOM 643 N N . VAL A 1 80 ? 12.266 -2.744 -17.032 1.00 90.62 80 VAL A N 1
ATOM 644 C CA . VAL A 1 80 ? 12.317 -2.913 -18.497 1.00 90.62 80 VAL A CA 1
ATOM 645 C C . VAL A 1 80 ? 13.238 -1.883 -19.144 1.00 90.62 80 VAL A C 1
ATOM 647 O O . VAL A 1 80 ? 13.963 -2.204 -20.082 1.00 90.62 80 VAL A O 1
ATOM 650 N N . MET A 1 81 ? 13.200 -0.650 -18.647 1.00 88.31 81 MET A N 1
ATOM 651 C CA . MET A 1 81 ? 13.999 0.458 -19.163 1.00 88.31 81 MET A CA 1
ATOM 652 C C . MET A 1 81 ? 15.423 0.493 -18.591 1.00 88.31 81 MET A C 1
ATOM 654 O O . MET A 1 81 ? 16.186 1.376 -18.969 1.00 88.31 81 MET A O 1
ATOM 658 N N . ASP A 1 82 ? 15.767 -0.431 -17.685 1.00 83.75 82 ASP A N 1
ATOM 659 C CA . ASP A 1 82 ? 17.054 -0.483 -16.978 1.00 83.75 82 ASP A CA 1
ATOM 660 C C . ASP A 1 82 ? 17.405 0.842 -16.266 1.00 83.75 82 ASP A C 1
ATOM 662 O O . ASP A 1 82 ? 18.553 1.268 -16.179 1.00 83.75 82 ASP A O 1
ATOM 666 N N . VAL A 1 83 ? 16.386 1.542 -15.756 1.00 78.12 83 VAL A N 1
ATOM 667 C CA . VAL A 1 83 ? 16.552 2.824 -15.044 1.00 78.12 83 VAL A CA 1
ATOM 668 C C . VAL A 1 83 ? 16.803 2.594 -13.551 1.00 78.12 83 VAL A C 1
ATOM 670 O O . VAL A 1 83 ? 17.403 3.438 -12.889 1.00 78.12 83 VAL A O 1
ATOM 673 N N . SER A 1 84 ? 16.424 1.427 -13.016 1.00 62.12 84 SER A N 1
ATOM 674 C CA . SER A 1 84 ? 16.678 1.037 -11.618 1.00 62.12 84 SER A CA 1
ATOM 675 C C . SER A 1 84 ? 18.169 0.889 -11.274 1.00 62.12 84 SER A C 1
ATOM 677 O O . SER A 1 84 ? 18.523 0.933 -10.099 1.00 62.12 84 SER A O 1
ATOM 679 N N . VAL A 1 85 ? 19.048 0.762 -12.276 1.00 57.25 85 VAL A N 1
ATOM 680 C CA . VAL A 1 85 ? 20.516 0.695 -12.122 1.00 57.25 85 VAL A CA 1
ATOM 681 C C . VAL A 1 85 ? 21.220 2.039 -12.333 1.00 57.25 85 VAL A C 1
ATOM 683 O O . VAL A 1 85 ? 22.446 2.119 -12.210 1.00 57.25 85 VAL A O 1
ATOM 686 N N . SER A 1 86 ? 20.482 3.119 -12.611 1.00 52.12 86 SER A N 1
ATOM 687 C CA . SER A 1 86 ? 21.067 4.448 -12.790 1.00 52.12 86 SER A CA 1
ATOM 688 C C . SER A 1 86 ? 21.463 5.065 -11.442 1.00 52.12 86 SER A C 1
ATOM 690 O O . SER A 1 86 ? 20.759 5.906 -10.895 1.00 52.12 86 SER A O 1
ATOM 692 N N . CYS A 1 87 ? 22.655 4.676 -10.983 1.00 59.25 87 CYS A N 1
ATOM 693 C CA . CYS A 1 87 ? 23.420 5.180 -9.840 1.00 59.25 87 CYS A CA 1
ATOM 694 C C . CYS A 1 87 ? 22.788 4.911 -8.456 1.00 59.25 87 CYS A C 1
ATOM 696 O O . CYS A 1 87 ? 21.676 5.366 -8.189 1.00 59.25 87 CYS A O 1
ATOM 698 N N . PRO A 1 88 ? 23.496 4.267 -7.502 1.00 56.41 88 PRO A N 1
ATOM 699 C CA . PRO A 1 88 ? 23.109 4.407 -6.107 1.00 56.41 88 PRO A CA 1
ATOM 700 C C . PRO A 1 88 ? 23.174 5.899 -5.782 1.00 56.41 88 PRO A C 1
ATOM 702 O O . PRO A 1 88 ? 24.221 6.525 -5.966 1.00 56.41 88 PRO A O 1
ATOM 705 N N . LEU A 1 89 ? 22.072 6.473 -5.299 1.00 47.97 89 LEU A N 1
ATOM 706 C CA . LEU A 1 89 ? 22.119 7.741 -4.584 1.00 47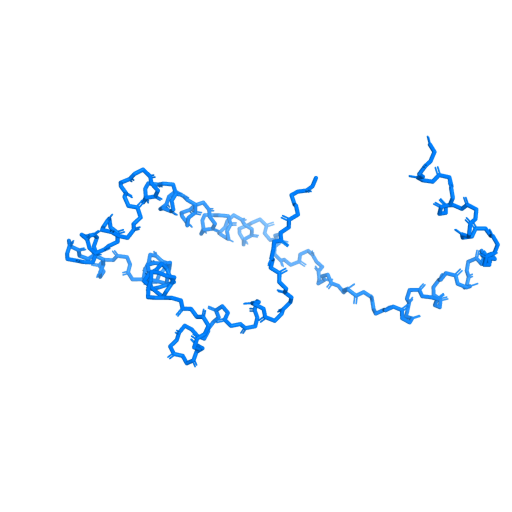.97 89 LEU A CA 1
ATOM 707 C C . LEU A 1 89 ? 23.033 7.528 -3.372 1.00 47.97 89 LEU A C 1
ATOM 709 O O . LEU A 1 89 ? 22.590 7.153 -2.291 1.00 47.97 89 LEU A O 1
ATOM 713 N N . ARG A 1 90 ? 24.342 7.723 -3.559 1.00 53.38 90 ARG A N 1
ATOM 714 C CA . ARG A 1 90 ? 25.265 7.953 -2.457 1.00 53.38 90 ARG A CA 1
ATOM 715 C C . ARG A 1 90 ? 24.876 9.302 -1.890 1.00 53.38 90 ARG A C 1
ATOM 717 O O . ARG A 1 90 ? 25.316 10.341 -2.377 1.00 53.38 90 ARG A O 1
ATOM 724 N N . MET A 1 91 ? 24.016 9.270 -0.883 1.00 48.69 91 MET A N 1
ATOM 725 C CA . MET A 1 91 ? 23.886 10.369 0.057 1.00 48.69 91 MET A CA 1
ATO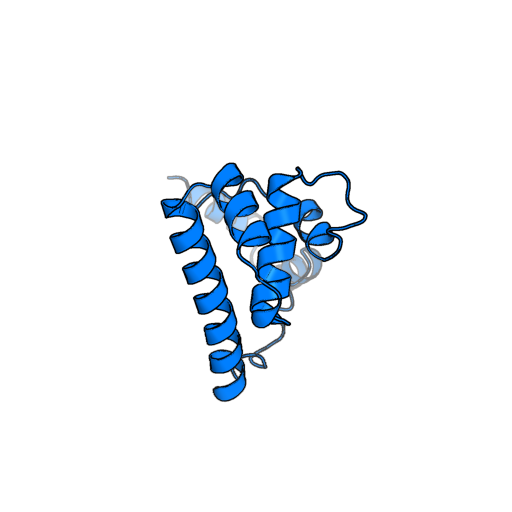M 726 C C . MET A 1 91 ? 25.291 10.600 0.617 1.00 48.69 91 MET A C 1
ATOM 728 O O . MET A 1 91 ? 25.798 9.773 1.374 1.00 48.69 91 MET A O 1
ATOM 732 N N . LYS A 1 92 ? 25.975 11.656 0.163 1.00 53.22 92 LYS A N 1
ATOM 733 C CA . LYS A 1 92 ? 27.239 12.055 0.783 1.00 53.22 92 LYS A CA 1
ATOM 734 C C . LYS A 1 92 ? 26.933 12.435 2.225 1.00 53.22 92 LYS A C 1
ATOM 736 O O . LYS A 1 92 ? 26.023 13.228 2.468 1.00 53.22 92 LYS A O 1
ATOM 741 N N . GLY A 1 93 ? 27.686 11.866 3.162 1.00 58.81 93 GLY A N 1
ATOM 742 C CA . GLY A 1 93 ? 27.634 12.299 4.551 1.00 58.81 93 GLY A CA 1
ATOM 743 C C . GLY A 1 93 ? 27.998 13.787 4.661 1.00 58.81 93 GLY A C 1
ATOM 744 O O . GLY A 1 93 ? 28.702 14.312 3.793 1.00 58.81 93 GLY A O 1
ATOM 745 N N . PRO A 1 94 ? 27.534 14.484 5.711 1.00 57.34 94 PRO A N 1
ATOM 746 C CA . PRO A 1 94 ? 27.793 15.914 5.887 1.00 57.34 94 PRO A CA 1
ATOM 747 C C . PRO A 1 94 ? 29.293 16.260 5.901 1.00 57.34 94 PRO A C 1
ATOM 749 O O . PRO A 1 94 ? 29.672 17.325 5.426 1.00 57.34 94 PRO A O 1
ATOM 752 N N . GLU A 1 95 ? 30.150 15.347 6.359 1.00 57.56 95 GLU A N 1
ATOM 753 C CA . GLU A 1 95 ? 31.609 15.511 6.413 1.00 57.56 95 GLU A CA 1
ATOM 754 C C . GLU A 1 95 ? 32.259 15.508 5.012 1.00 57.56 95 GLU A C 1
ATOM 756 O O . GLU A 1 95 ? 33.009 16.418 4.674 1.00 57.56 95 GLU A O 1
ATOM 761 N N . GLU A 1 96 ? 31.860 14.589 4.123 1.00 62.00 96 GLU A N 1
ATOM 762 C CA . GLU A 1 96 ? 32.333 14.554 2.724 1.00 62.00 96 GLU A CA 1
ATOM 763 C C . GLU A 1 96 ? 31.767 15.695 1.859 1.00 62.00 96 GLU A C 1
ATOM 765 O O . GLU A 1 96 ? 32.291 15.992 0.776 1.00 62.00 96 GLU A O 1
ATOM 770 N N . ALA A 1 97 ? 30.654 16.299 2.285 1.00 59.06 97 ALA A N 1
ATOM 771 C CA . ALA A 1 97 ? 30.132 17.516 1.677 1.00 59.06 97 ALA A CA 1
ATOM 772 C C . ALA A 1 97 ? 30.984 18.729 2.081 1.00 59.06 97 ALA A C 1
ATOM 774 O O . ALA A 1 97 ? 31.332 19.522 1.212 1.00 59.06 97 ALA A O 1
ATOM 775 N N . LEU A 1 98 ? 31.382 18.827 3.354 1.00 56.38 98 LEU A N 1
ATOM 776 C CA . LEU A 1 98 ? 32.256 19.887 3.867 1.00 56.38 98 LEU A CA 1
ATOM 777 C C . LEU A 1 98 ? 33.648 19.842 3.215 1.00 56.38 98 LEU A C 1
ATOM 779 O O . LEU A 1 98 ? 34.083 20.845 2.652 1.00 56.38 98 LEU A O 1
ATOM 783 N N . GLU A 1 99 ? 34.290 18.673 3.159 1.00 60.78 99 GLU A N 1
ATOM 784 C CA . GLU A 1 99 ? 35.614 18.511 2.532 1.00 60.78 99 GLU A CA 1
ATOM 785 C C . GLU A 1 99 ? 35.609 18.841 1.026 1.00 60.78 99 GLU A C 1
ATOM 787 O O . GLU A 1 99 ? 36.535 19.465 0.500 1.00 60.78 99 GLU A O 1
ATOM 792 N N . ALA A 1 100 ? 34.543 18.464 0.310 1.00 59.56 100 ALA A N 1
ATOM 793 C CA . ALA A 1 100 ? 34.393 18.778 -1.112 1.00 59.56 100 ALA A CA 1
ATOM 794 C C . ALA A 1 100 ? 34.167 20.279 -1.378 1.00 59.56 100 ALA A C 1
ATOM 796 O O . ALA A 1 100 ? 34.418 20.748 -2.489 1.00 59.56 100 ALA A O 1
ATOM 797 N N . MET A 1 101 ? 33.688 21.022 -0.379 1.00 55.28 101 MET A N 1
ATOM 798 C CA . MET A 1 101 ? 33.401 22.455 -0.466 1.00 55.28 101 MET A CA 1
ATOM 799 C C . MET A 1 101 ? 34.606 23.304 -0.033 1.00 55.28 101 MET A C 1
ATOM 801 O O . MET A 1 101 ? 34.898 24.306 -0.687 1.00 55.28 101 MET A O 1
ATOM 805 N N . GLU A 1 102 ? 35.375 22.860 0.967 1.00 57.12 102 GLU A N 1
ATOM 806 C CA . GLU A 1 102 ? 36.668 23.456 1.346 1.00 57.12 102 GLU A CA 1
ATOM 807 C C . GLU A 1 102 ? 37.701 23.346 0.213 1.00 57.12 102 GLU A C 1
ATOM 809 O O . GLU A 1 102 ? 38.406 24.310 -0.095 1.00 57.12 102 GLU A O 1
ATOM 814 N N . GLY A 1 103 ? 37.730 22.207 -0.492 1.00 57.16 103 GLY A N 1
ATOM 815 C CA . GLY A 1 103 ? 38.591 22.000 -1.663 1.00 57.16 103 GLY A CA 1
ATOM 816 C C . GLY A 1 103 ? 38.297 22.925 -2.853 1.00 57.16 103 GLY A C 1
ATOM 817 O O . GLY A 1 103 ? 39.124 23.036 -3.758 1.00 57.16 103 GLY A O 1
ATOM 818 N N . ASN A 1 104 ? 37.152 23.614 -2.850 1.00 58.16 104 ASN A N 1
ATOM 819 C CA . ASN A 1 104 ? 36.723 24.527 -3.909 1.00 58.16 104 ASN A CA 1
ATOM 820 C C . ASN A 1 104 ? 36.967 26.015 -3.573 1.00 58.16 104 ASN A C 1
ATOM 822 O O . ASN A 1 104 ? 36.545 26.892 -4.327 1.00 58.16 104 ASN A O 1
ATOM 826 N N . GLY A 1 105 ? 37.650 26.308 -2.457 1.00 56.66 105 GLY A N 1
ATOM 827 C CA . GLY A 1 105 ? 38.097 27.657 -2.092 1.00 56.66 105 GLY A CA 1
ATOM 828 C C . GLY A 1 105 ? 36.982 28.629 -1.695 1.00 56.66 105 GLY A C 1
ATOM 829 O O . GLY A 1 105 ? 37.204 29.838 -1.714 1.00 56.66 105 GLY A O 1
ATOM 830 N N . GLN A 1 106 ? 35.792 28.128 -1.363 1.00 58.97 106 GLN A N 1
ATOM 831 C CA . GLN A 1 106 ? 34.674 28.958 -0.917 1.00 58.97 106 GLN A CA 1
ATOM 832 C C . GLN A 1 106 ? 34.804 29.189 0.588 1.00 58.97 106 GLN A C 1
ATOM 834 O O . GLN A 1 106 ? 34.837 28.235 1.363 1.00 58.97 106 GLN A O 1
ATOM 839 N N . SER A 1 107 ? 34.924 30.450 0.996 1.00 59.53 107 SER A N 1
ATOM 840 C CA . SER A 1 107 ? 35.114 30.799 2.402 1.00 59.53 107 SER A CA 1
ATOM 841 C C . SER A 1 107 ? 33.790 30.726 3.172 1.00 59.53 107 SER A C 1
ATOM 843 O O . SER A 1 107 ? 32.708 30.869 2.603 1.00 59.53 107 SER A O 1
ATOM 845 N N . GLU A 1 108 ? 33.857 30.529 4.489 1.00 58.53 108 GLU A N 1
ATOM 846 C CA . GLU A 1 108 ? 32.678 30.484 5.369 1.00 58.53 108 GLU A CA 1
ATOM 847 C C . GLU A 1 108 ? 31.822 31.770 5.278 1.00 58.53 108 GLU A C 1
ATOM 849 O O . GLU A 1 108 ? 30.599 31.743 5.435 1.00 58.53 108 GLU A O 1
ATOM 854 N N . GLU A 1 109 ? 32.455 32.891 4.924 1.00 61.09 109 GLU A N 1
ATOM 855 C CA . GLU A 1 109 ? 31.824 34.195 4.712 1.00 61.09 109 GLU A CA 1
ATOM 856 C C . GLU A 1 109 ? 30.958 34.226 3.434 1.00 61.09 109 GLU A C 1
ATOM 858 O O . GLU A 1 109 ? 29.841 34.754 3.454 1.00 61.09 109 GLU A O 1
ATOM 863 N N . ASP A 1 110 ? 31.393 33.553 2.360 1.00 59.25 110 ASP A N 1
ATOM 864 C CA . ASP A 1 110 ? 30.619 33.391 1.118 1.00 59.25 110 ASP A CA 1
ATOM 865 C C . ASP A 1 110 ? 29.346 32.557 1.354 1.00 5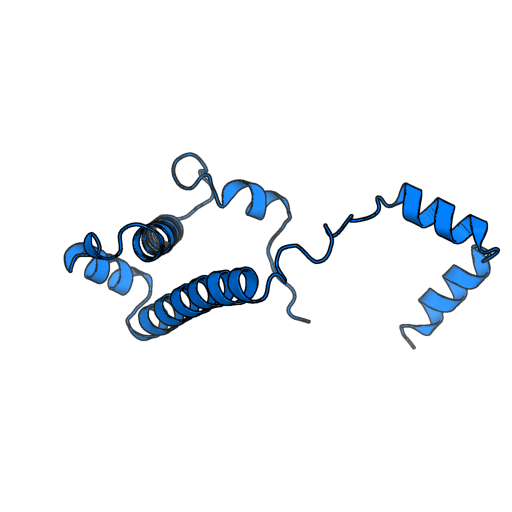9.25 110 ASP A C 1
ATOM 867 O O . ASP A 1 110 ? 28.282 32.815 0.782 1.00 59.25 110 ASP A O 1
ATOM 871 N N . ILE A 1 111 ? 29.426 31.575 2.256 1.00 58.50 111 ILE A N 1
ATOM 872 C CA . ILE A 1 111 ? 28.305 30.701 2.626 1.00 58.50 111 ILE A CA 1
ATOM 873 C C . ILE A 1 111 ? 27.254 31.480 3.426 1.00 58.50 111 ILE A C 1
ATOM 875 O O . ILE A 1 111 ? 26.046 31.354 3.177 1.00 58.50 111 ILE A O 1
ATOM 879 N N . LEU A 1 112 ? 27.698 32.307 4.377 1.00 59.94 112 LEU A N 1
ATOM 880 C CA . LEU A 1 112 ? 26.812 33.138 5.191 1.00 59.94 112 LEU A CA 1
ATOM 881 C C . LEU A 1 112 ? 26.098 34.203 4.336 1.00 59.94 112 LEU A C 1
ATOM 883 O O . LEU A 1 112 ? 24.910 34.479 4.549 1.00 59.94 112 LEU A O 1
ATOM 887 N N . ALA A 1 113 ? 26.778 34.722 3.308 1.00 59.09 113 ALA A N 1
ATOM 888 C CA . ALA A 1 113 ? 26.206 35.627 2.313 1.00 59.09 113 ALA A CA 1
ATOM 889 C C . ALA A 1 113 ? 25.137 34.948 1.428 1.00 59.09 113 ALA A C 1
ATOM 891 O O . ALA A 1 113 ? 24.078 35.524 1.171 1.00 59.09 113 ALA A O 1
ATOM 892 N N . MET A 1 114 ? 25.339 33.693 1.009 1.00 56.59 114 MET A N 1
ATOM 893 C CA . MET A 1 114 ? 24.339 32.962 0.210 1.00 56.59 114 MET A CA 1
ATOM 894 C C . MET A 1 114 ? 23.090 32.572 1.017 1.00 56.59 114 MET A C 1
ATOM 896 O O . MET A 1 114 ? 21.980 32.584 0.481 1.00 56.59 114 MET A O 1
ATOM 900 N N . ARG A 1 115 ? 23.239 32.249 2.310 1.00 54.91 115 ARG A N 1
ATOM 901 C CA . ARG A 1 115 ? 22.101 31.948 3.202 1.00 54.91 115 ARG A CA 1
ATOM 902 C C . ARG A 1 115 ? 21.230 33.173 3.477 1.00 54.91 115 ARG A C 1
ATOM 904 O O . ARG A 1 115 ? 20.010 33.043 3.529 1.00 54.91 115 ARG A O 1
ATOM 911 N N . SER A 1 116 ? 21.839 34.349 3.612 1.00 52.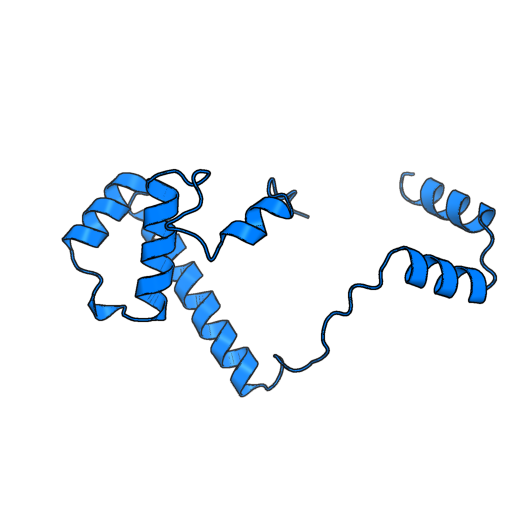50 116 SER A N 1
ATOM 912 C CA . SER A 1 116 ? 21.125 35.614 3.828 1.00 52.50 116 SER A CA 1
ATOM 913 C C . SER A 1 116 ? 20.430 36.129 2.559 1.00 52.50 116 SER A C 1
ATOM 915 O O . SER A 1 116 ? 19.351 36.707 2.656 1.00 52.50 116 SER A O 1
ATOM 917 N N . ALA A 1 117 ? 20.961 35.828 1.370 1.00 51.47 117 ALA A N 1
ATOM 918 C CA . ALA A 1 117 ? 20.336 36.177 0.090 1.00 51.47 117 ALA A CA 1
ATOM 919 C C . ALA A 1 117 ? 19.127 35.301 -0.303 1.00 51.47 117 ALA A C 1
ATOM 921 O O . ALA A 1 117 ? 18.410 35.643 -1.237 1.00 51.47 117 ALA A O 1
ATOM 922 N N . ARG A 1 118 ? 18.887 34.165 0.372 1.00 49.72 118 ARG A N 1
ATOM 923 C CA . ARG A 1 118 ? 17.803 33.225 0.015 1.00 49.72 118 ARG A CA 1
ATOM 924 C C . ARG A 1 118 ? 16.478 33.470 0.753 1.00 49.72 118 ARG A C 1
ATOM 926 O O . ARG A 1 118 ? 15.514 32.751 0.504 1.00 49.72 118 ARG A O 1
ATOM 933 N N . PHE A 1 119 ? 16.431 34.469 1.635 1.00 47.91 119 PHE A N 1
ATOM 934 C CA . PHE A 1 119 ? 15.243 34.856 2.411 1.00 47.91 119 PHE A CA 1
ATOM 935 C C . PHE A 1 119 ? 14.938 36.368 2.361 1.00 47.91 119 PHE A C 1
ATOM 937 O O . PHE A 1 119 ? 14.216 36.874 3.220 1.00 47.91 119 PHE A O 1
ATOM 944 N N . ALA A 1 120 ? 15.458 37.073 1.353 1.00 42.78 120 ALA A N 1
ATOM 945 C CA . ALA A 1 120 ? 14.996 38.396 0.926 1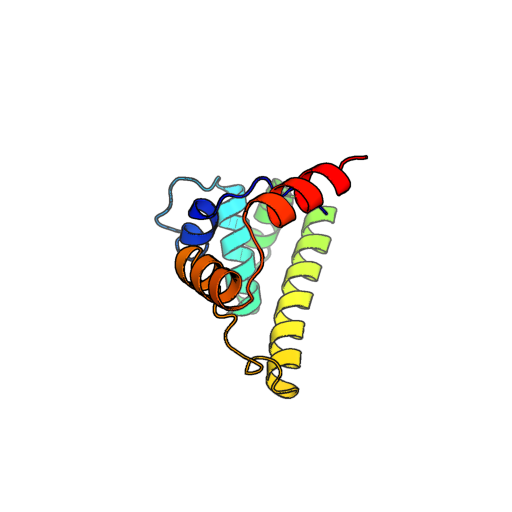.00 42.78 120 ALA A CA 1
ATOM 946 C C . ALA A 1 120 ? 14.369 38.272 -0.468 1.00 42.78 120 ALA A C 1
ATOM 948 O O . ALA A 1 120 ? 13.346 38.948 -0.710 1.00 42.78 120 ALA A O 1
#

pLDDT: mean 80.22, std 18.78, range [36.03, 97.75]